Protein AF-A0A1M5H7L1-F1 (afdb_monomer)

Foldseek 3Di:
DDDPPDPCDPVNVVVVVVVVVVVLVVLLVVLVVLVVPAPDDVSSVVVCVVVVNDPVSNVVSVVVCVVVVVVVPDPPPPPPPPDD

Sequence (84 aa):
MSVDGTPISQADLARIEAEEELHAKQRRSAVRVIAASSLDAEDCRTLLSILGLDDATVRAAHAELQPVAAATAAPKRARKRRAA

pLDDT: mean 80.81, std 15.48, range [41.53, 96.25]

Solvent-accessible surface area (backbone atoms only — not comparable to full-atom values): 5126 Å² total; per-residue (Å²): 128,64,70,93,82,47,76,73,46,76,68,54,52,55,50,51,53,52,50,52,53,49,50,54,50,49,53,27,50,49,50,52,52,44,63,72,68,37,92,47,74,65,54,29,52,50,56,32,55,76,72,69,54,44,72,67,48,50,50,55,39,48,61,68,46,48,68,59,54,62,64,71,61,63,79,80,75,78,78,78,76,82,74,134

Mean predicted aligned error: 11.55 Å

Organism: NCBI:txid1206085

Radius of gyration: 21.85 Å; Cα contacts (8 Å, |Δi|>4): 31; chains: 1; bounding box: 32×37×80 Å

Structure (mmCIF, N/CA/C/O backbone):
data_AF-A0A1M5H7L1-F1
#
_entry.id   AF-A0A1M5H7L1-F1
#
loop_
_atom_site.group_PDB
_atom_site.id
_atom_site.type_symbol
_atom_site.label_atom_id
_atom_site.label_alt_id
_atom_site.label_comp_id
_atom_site.label_asym_id
_atom_site.label_entity_id
_atom_site.label_seq_id
_atom_site.pdbx_PDB_ins_code
_atom_site.Cartn_x
_atom_site.Cartn_y
_atom_site.Cartn_z
_atom_site.occupancy
_atom_site.B_iso_or_equiv
_atom_site.auth_seq_id
_atom_site.auth_comp_id
_atom_site.auth_asym_id
_atom_site.auth_atom_id
_atom_site.pdbx_PDB_model_num
ATOM 1 N N . MET A 1 1 ? 9.001 -5.260 -28.021 1.00 48.41 1 MET A N 1
ATOM 2 C CA . MET A 1 1 ? 7.964 -4.445 -27.358 1.00 48.41 1 MET A CA 1
ATOM 3 C C . MET A 1 1 ? 8.367 -2.992 -27.566 1.00 48.41 1 MET A C 1
ATOM 5 O O . MET A 1 1 ? 9.452 -2.636 -27.128 1.00 48.41 1 MET A O 1
ATOM 9 N N . SER A 1 2 ? 7.587 -2.208 -28.311 1.00 41.53 2 SER A N 1
ATOM 10 C CA . SER A 1 2 ? 7.862 -0.786 -28.566 1.00 41.53 2 SER A CA 1
ATOM 11 C C . SER A 1 2 ? 6.679 0.026 -28.075 1.00 41.53 2 SER A C 1
ATOM 13 O O . SER A 1 2 ? 5.545 -0.273 -28.441 1.00 41.53 2 SER A O 1
ATOM 15 N N . VAL A 1 3 ? 6.961 1.041 -27.268 1.00 59.28 3 VAL A N 1
ATOM 16 C CA . VAL A 1 3 ? 6.030 2.132 -26.986 1.00 59.28 3 VAL A CA 1
ATOM 17 C C . VAL A 1 3 ? 6.505 3.279 -27.883 1.00 59.28 3 VAL A C 1
ATOM 19 O O . VAL A 1 3 ? 7.671 3.666 -27.836 1.00 59.28 3 VAL A O 1
ATOM 22 N N . ASP A 1 4 ? 5.658 3.693 -28.823 1.00 61.41 4 ASP A N 1
ATOM 23 C CA . ASP A 1 4 ? 5.872 4.820 -29.750 1.00 61.41 4 ASP A CA 1
ATOM 24 C C . ASP A 1 4 ? 7.092 4.753 -30.693 1.00 61.41 4 ASP A C 1
ATOM 26 O O . ASP A 1 4 ? 7.579 5.769 -31.180 1.00 61.41 4 ASP A O 1
ATOM 30 N N . GLY A 1 5 ? 7.582 3.549 -31.009 1.00 62.56 5 GLY A N 1
ATOM 31 C CA . GLY A 1 5 ? 8.668 3.360 -31.985 1.00 62.56 5 GLY A CA 1
ATOM 32 C C . GLY A 1 5 ? 10.081 3.580 -31.434 1.00 62.56 5 GLY A C 1
ATOM 33 O O . GLY A 1 5 ? 11.049 3.418 -32.176 1.00 62.56 5 GLY A O 1
ATOM 34 N N . THR A 1 6 ? 10.220 3.852 -30.132 1.00 60.91 6 THR A N 1
ATOM 35 C CA . THR A 1 6 ? 11.523 3.908 -29.453 1.00 60.91 6 THR A CA 1
ATOM 36 C C . THR A 1 6 ? 11.792 2.558 -28.775 1.00 60.91 6 THR A C 1
ATOM 38 O O . THR A 1 6 ? 10.943 2.082 -28.015 1.00 60.91 6 THR A O 1
ATOM 41 N N . PRO A 1 7 ? 12.914 1.868 -29.056 1.00 62.41 7 PRO A N 1
ATOM 42 C CA . PRO A 1 7 ? 13.253 0.643 -28.342 1.00 62.41 7 PRO A CA 1
ATOM 43 C C . PRO A 1 7 ? 13.561 0.989 -26.882 1.00 62.41 7 PRO A C 1
ATOM 45 O O . PRO A 1 7 ? 14.477 1.760 -26.611 1.00 62.41 7 PRO A O 1
ATOM 48 N N . ILE A 1 8 ? 12.790 0.421 -25.950 1.00 68.12 8 ILE A N 1
ATOM 49 C CA . ILE A 1 8 ? 13.065 0.513 -24.511 1.00 68.12 8 ILE A CA 1
ATOM 50 C C . ILE A 1 8 ? 14.463 -0.070 -24.286 1.00 68.12 8 ILE A C 1
ATOM 52 O O . ILE A 1 8 ? 14.714 -1.232 -24.624 1.00 68.12 8 ILE A O 1
ATOM 56 N N . SER A 1 9 ? 15.390 0.743 -23.778 1.00 77.31 9 SER A N 1
ATOM 57 C CA . SER A 1 9 ? 16.749 0.279 -23.522 1.00 77.31 9 SER A CA 1
ATOM 58 C C . SER A 1 9 ? 16.761 -0.671 -22.319 1.00 77.31 9 SER A C 1
ATOM 60 O O . SER A 1 9 ? 15.880 -0.625 -21.460 1.00 77.31 9 SER A O 1
ATOM 62 N N . GLN A 1 10 ? 17.783 -1.522 -22.205 1.00 78.00 10 GLN A N 1
ATOM 63 C CA . GLN A 1 10 ? 17.947 -2.355 -21.003 1.00 78.00 10 GLN A CA 1
ATOM 64 C C . GLN A 1 10 ? 18.053 -1.517 -19.717 1.00 78.00 10 GLN A C 1
ATOM 66 O O . GLN A 1 10 ? 17.638 -1.974 -18.656 1.00 78.00 10 GLN A O 1
ATOM 71 N N . ALA A 1 11 ? 18.566 -0.285 -19.808 1.00 78.88 11 ALA A N 1
ATOM 72 C CA . ALA A 1 11 ? 18.628 0.635 -18.677 1.00 78.88 11 ALA A CA 1
ATOM 73 C C . ALA A 1 11 ? 17.236 1.132 -18.252 1.00 78.88 11 ALA A C 1
ATOM 75 O O . ALA A 1 11 ? 16.985 1.291 -17.059 1.00 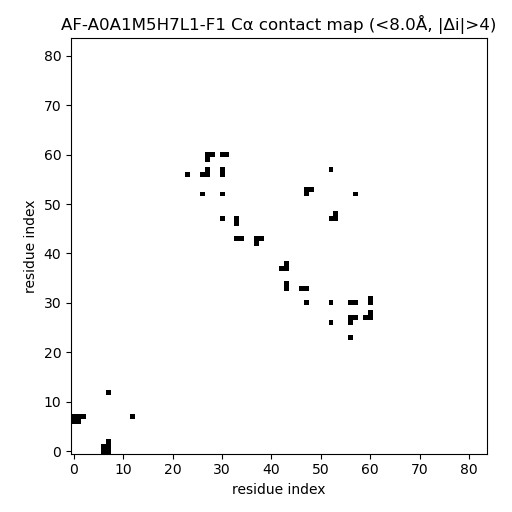78.88 11 ALA A O 1
ATOM 76 N N . ASP A 1 12 ? 16.324 1.329 -19.207 1.00 80.75 12 ASP A N 1
ATOM 77 C CA . ASP A 1 12 ? 14.945 1.729 -18.914 1.00 80.75 12 ASP A CA 1
ATOM 78 C C . ASP A 1 12 ? 14.161 0.581 -18.274 1.00 80.75 12 ASP A C 1
ATOM 80 O O . ASP A 1 12 ? 13.432 0.810 -17.315 1.00 80.75 12 ASP A O 1
ATOM 84 N N . LEU A 1 13 ? 14.374 -0.661 -18.727 1.00 82.69 13 LEU A N 1
ATOM 85 C CA . LEU A 1 13 ? 13.792 -1.845 -18.081 1.00 82.69 13 LEU A CA 1
ATOM 86 C C . LEU A 1 13 ? 14.254 -1.980 -16.626 1.00 82.69 13 LEU A C 1
ATOM 88 O O . LEU A 1 13 ? 13.424 -2.108 -15.733 1.00 82.69 13 LEU A O 1
ATOM 92 N N . ALA A 1 14 ? 15.561 -1.864 -16.376 1.00 83.06 14 ALA A N 1
ATOM 93 C CA . ALA A 1 14 ? 16.106 -1.944 -15.021 1.00 83.06 14 ALA A CA 1
ATOM 94 C C . ALA A 1 14 ? 15.577 -0.826 -14.105 1.00 83.06 14 ALA A C 1
ATOM 96 O O . ALA A 1 14 ? 15.366 -1.041 -12.911 1.00 83.06 14 ALA A O 1
ATOM 97 N N . ARG A 1 15 ? 15.343 0.377 -14.649 1.00 86.25 15 ARG A N 1
ATOM 98 C CA . ARG A 1 15 ? 14.722 1.474 -13.896 1.00 86.25 15 ARG A CA 1
ATOM 99 C C . ARG A 1 15 ? 13.266 1.159 -13.552 1.00 86.25 15 ARG A C 1
ATOM 101 O O . ARG A 1 15 ? 12.887 1.357 -12.404 1.00 86.25 15 ARG A O 1
ATOM 108 N N . ILE A 1 16 ? 12.484 0.667 -14.514 1.00 85.94 16 ILE A N 1
ATOM 109 C CA . ILE A 1 16 ? 11.074 0.308 -14.300 1.00 85.94 16 ILE A CA 1
ATOM 110 C C . ILE A 1 16 ? 10.962 -0.765 -13.212 1.00 85.94 16 ILE A C 1
ATOM 112 O O . ILE A 1 16 ? 10.205 -0.592 -12.263 1.00 85.94 16 ILE A O 1
ATOM 116 N N . GLU A 1 17 ? 11.772 -1.823 -13.291 1.00 87.19 17 GLU A N 1
ATOM 117 C CA . GLU A 1 17 ? 11.794 -2.891 -12.283 1.00 87.19 17 GLU A CA 1
ATOM 118 C C . GLU A 1 17 ? 12.132 -2.345 -10.883 1.00 87.19 17 GLU A C 1
ATOM 120 O O . GLU A 1 17 ? 11.443 -2.644 -9.906 1.00 87.19 17 GLU A O 1
ATOM 125 N N . ALA A 1 18 ? 13.143 -1.476 -10.778 1.00 88.00 18 ALA A N 1
ATOM 126 C CA . ALA A 1 18 ? 13.521 -0.861 -9.507 1.00 88.00 18 ALA A CA 1
ATOM 127 C C . ALA A 1 18 ? 12.422 0.057 -8.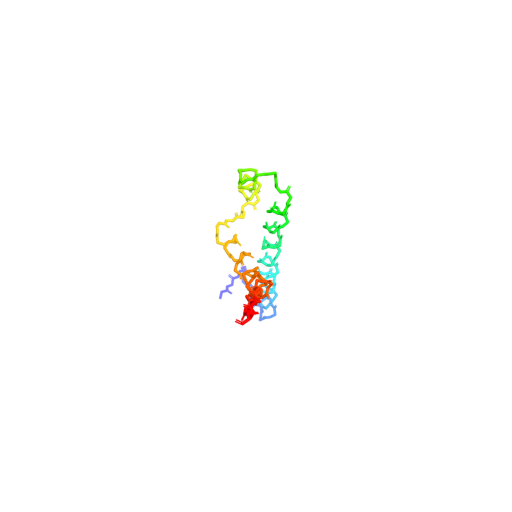933 1.00 88.00 18 ALA A C 1
ATOM 129 O O . ALA A 1 18 ? 12.213 0.101 -7.716 1.00 88.00 18 ALA A O 1
ATOM 130 N N . GLU A 1 19 ? 11.715 0.797 -9.788 1.00 89.94 19 GLU A N 1
ATOM 131 C CA . GLU A 1 19 ? 10.582 1.635 -9.389 1.00 89.94 19 GLU A CA 1
ATOM 132 C C . GLU A 1 19 ? 9.408 0.782 -8.894 1.00 89.94 19 GLU A C 1
ATOM 134 O O . GLU A 1 19 ? 8.833 1.072 -7.841 1.00 89.94 19 GLU A O 1
ATOM 139 N N . GLU A 1 20 ? 9.092 -0.317 -9.580 1.00 88.62 20 GLU A N 1
ATOM 140 C CA . GLU A 1 20 ? 8.052 -1.260 -9.164 1.00 88.62 20 GLU A CA 1
ATOM 141 C C . GLU A 1 20 ? 8.359 -1.894 -7.798 1.00 88.62 20 GLU A C 1
ATOM 143 O O . GLU A 1 20 ? 7.488 -1.934 -6.918 1.00 88.62 20 GLU A O 1
ATOM 148 N N . GLU A 1 21 ? 9.605 -2.317 -7.564 1.00 90.00 21 GLU A N 1
ATOM 149 C CA . GLU A 1 21 ? 10.044 -2.832 -6.263 1.00 90.00 21 GLU A CA 1
ATOM 150 C C . GLU A 1 21 ? 9.922 -1.780 -5.153 1.00 90.00 21 GLU A C 1
ATOM 152 O O . GLU A 1 21 ? 9.452 -2.072 -4.040 1.00 90.00 21 GLU A O 1
ATOM 157 N N . LEU A 1 22 ? 10.312 -0.535 -5.447 1.00 91.81 22 LEU A N 1
ATOM 158 C CA . LEU A 1 22 ? 10.194 0.576 -4.511 1.00 91.81 22 LEU A CA 1
ATOM 159 C C . LEU A 1 22 ? 8.725 0.844 -4.163 1.00 91.81 22 LEU A C 1
ATOM 161 O O . LEU A 1 22 ? 8.391 0.975 -2.980 1.00 91.81 22 LEU A O 1
ATOM 165 N N . HIS A 1 23 ? 7.838 0.859 -5.157 1.00 92.06 23 HIS A N 1
ATOM 166 C CA . HIS A 1 23 ? 6.401 1.012 -4.946 1.00 92.06 23 HIS A CA 1
ATOM 167 C C . HIS A 1 23 ? 5.827 -0.133 -4.104 1.00 92.06 23 HIS A C 1
ATOM 169 O O . HIS A 1 23 ? 5.078 0.116 -3.154 1.00 92.06 23 HIS A O 1
ATOM 175 N N . ALA A 1 24 ? 6.224 -1.381 -4.364 1.00 90.25 24 ALA A N 1
ATOM 176 C CA . ALA A 1 24 ? 5.801 -2.531 -3.565 1.00 90.25 24 ALA A CA 1
ATOM 177 C C . ALA A 1 24 ? 6.265 -2.425 -2.100 1.00 90.25 24 ALA A C 1
ATOM 179 O O . ALA A 1 24 ? 5.535 -2.779 -1.167 1.00 90.25 24 ALA A O 1
ATOM 180 N N . LYS A 1 25 ? 7.476 -1.911 -1.856 1.00 91.88 25 LYS A N 1
ATOM 181 C CA . LYS A 1 25 ? 7.985 -1.651 -0.501 1.00 91.88 25 LYS A CA 1
ATOM 182 C C . LYS A 1 25 ? 7.207 -0.534 0.198 1.00 91.88 25 LYS A C 1
ATOM 184 O O . LYS A 1 25 ? 6.830 -0.692 1.360 1.00 91.88 25 LYS A O 1
ATOM 189 N N . GLN A 1 26 ? 6.934 0.566 -0.500 1.00 94.06 26 GLN A N 1
ATOM 190 C CA . GLN A 1 26 ? 6.165 1.691 0.038 1.00 94.06 26 GLN A CA 1
ATOM 191 C C . GLN A 1 26 ? 4.745 1.269 0.422 1.00 94.06 26 GLN A C 1
ATOM 193 O O . GLN A 1 26 ? 4.305 1.572 1.530 1.00 94.06 26 GLN A O 1
ATOM 198 N N . ARG A 1 27 ? 4.063 0.492 -0.431 1.00 94.94 27 ARG A N 1
ATOM 199 C CA . ARG A 1 27 ? 2.724 -0.045 -0.143 1.00 94.94 27 ARG A CA 1
ATOM 200 C C . ARG A 1 27 ? 2.709 -0.903 1.122 1.00 94.94 27 ARG A C 1
ATOM 202 O O . ARG A 1 27 ? 1.884 -0.681 2.003 1.00 94.94 27 ARG A O 1
ATOM 209 N N . ARG A 1 28 ? 3.670 -1.821 1.274 1.00 94.00 28 ARG A N 1
ATOM 210 C CA . ARG A 1 28 ? 3.803 -2.639 2.497 1.00 94.00 28 ARG A CA 1
ATOM 211 C C . ARG A 1 28 ? 4.076 -1.793 3.741 1.00 94.00 28 ARG A C 1
ATOM 213 O O . ARG A 1 28 ? 3.525 -2.072 4.802 1.00 94.00 28 ARG A O 1
ATOM 220 N N . SER A 1 29 ? 4.897 -0.751 3.621 1.00 93.56 29 SER A N 1
ATOM 221 C CA . SER A 1 29 ? 5.144 0.185 4.722 1.00 93.56 29 SER A CA 1
ATOM 222 C C . SER A 1 29 ? 3.885 0.962 5.107 1.00 93.56 29 SER A C 1
ATOM 224 O O . SER A 1 29 ? 3.609 1.109 6.295 1.00 93.56 29 SER A O 1
ATOM 226 N N . ALA A 1 30 ? 3.101 1.417 4.128 1.00 95.12 30 ALA A N 1
ATOM 227 C CA . ALA A 1 30 ? 1.838 2.106 4.371 1.00 95.12 30 ALA A CA 1
ATOM 228 C C . ALA A 1 30 ? 0.854 1.210 5.135 1.00 95.12 30 ALA A C 1
ATOM 230 O O . ALA A 1 30 ? 0.321 1.644 6.154 1.00 95.12 30 ALA A O 1
ATOM 231 N N . VAL A 1 31 ? 0.709 -0.063 4.733 1.00 95.81 31 VAL A N 1
ATOM 232 C CA . VAL A 1 31 ? -0.116 -1.045 5.464 1.00 95.81 31 VAL A CA 1
ATOM 233 C C . VAL A 1 31 ? 0.271 -1.111 6.942 1.00 95.81 31 VAL A C 1
ATOM 235 O O . VAL A 1 31 ? -0.599 -1.098 7.808 1.00 95.81 31 VAL A O 1
ATOM 238 N N . ARG A 1 32 ? 1.573 -1.159 7.252 1.00 94.19 32 ARG A N 1
ATOM 239 C CA . ARG A 1 32 ? 2.051 -1.229 8.642 1.00 94.19 32 ARG A CA 1
ATOM 240 C C . ARG A 1 32 ? 1.712 0.013 9.444 1.00 94.19 32 ARG A C 1
ATOM 242 O O . ARG A 1 32 ? 1.295 -0.111 10.590 1.00 94.19 32 ARG A O 1
ATOM 249 N N . VAL A 1 33 ? 1.927 1.187 8.856 1.00 95.25 33 VAL A N 1
ATOM 250 C CA . VAL A 1 33 ? 1.646 2.461 9.522 1.00 95.25 33 VAL A CA 1
ATOM 251 C C . VAL A 1 33 ? 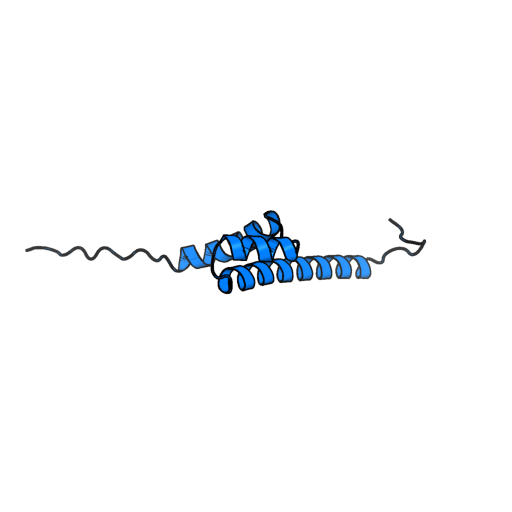0.158 2.560 9.832 1.00 95.25 33 VAL A C 1
ATOM 253 O O . VAL A 1 33 ? -0.191 2.823 10.975 1.00 95.25 33 VAL A O 1
ATOM 256 N N . ILE A 1 34 ? -0.699 2.247 8.857 1.00 95.25 34 ILE A N 1
ATOM 257 C CA . ILE A 1 34 ? -2.156 2.269 9.022 1.00 95.25 34 ILE A CA 1
ATOM 258 C C . ILE A 1 34 ? -2.584 1.281 10.102 1.00 95.25 34 ILE A C 1
ATOM 260 O O . ILE A 1 34 ? -3.301 1.656 11.024 1.00 95.25 34 ILE A O 1
ATOM 264 N N . ALA A 1 35 ? -2.098 0.039 10.049 1.00 93.31 35 ALA A N 1
ATOM 265 C CA . ALA A 1 35 ? -2.433 -0.968 11.051 1.00 93.31 35 ALA A CA 1
ATOM 266 C C . ALA A 1 35 ? -2.007 -0.558 12.473 1.00 93.31 35 ALA A C 1
ATOM 268 O O . ALA A 1 35 ? -2.687 -0.910 13.431 1.00 93.31 35 ALA A O 1
ATOM 269 N N . ALA A 1 36 ? -0.905 0.186 12.616 1.00 93.38 36 ALA A N 1
ATOM 270 C CA . ALA A 1 36 ? -0.435 0.688 13.905 1.00 93.38 36 ALA A CA 1
ATOM 271 C C . ALA A 1 36 ? -1.181 1.945 14.388 1.00 93.38 36 ALA A C 1
ATOM 273 O O . ALA A 1 36 ? -1.198 2.203 15.590 1.00 93.38 36 ALA A O 1
ATOM 274 N N . SER A 1 37 ? -1.759 2.735 13.478 1.00 94.94 37 SER A N 1
ATOM 275 C CA . SER A 1 37 ? -2.445 3.994 13.796 1.00 94.94 37 SER A CA 1
ATOM 276 C C . SER A 1 37 ? -3.968 3.889 13.859 1.00 94.94 37 SER A C 1
ATOM 278 O O . SER A 1 37 ? -4.606 4.829 14.323 1.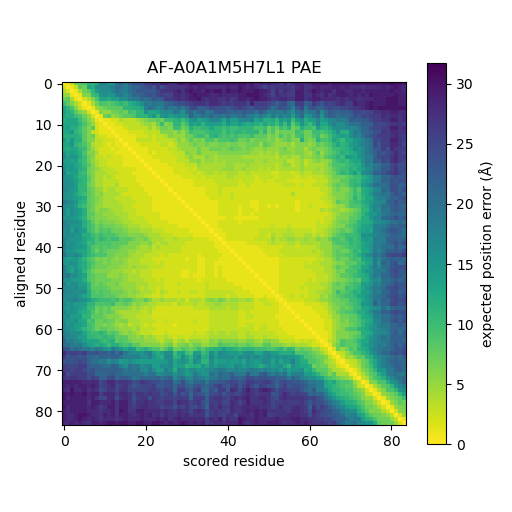00 94.94 37 SER A O 1
ATOM 280 N N . SER A 1 38 ? -4.548 2.801 13.352 1.00 96.19 38 SER A N 1
ATOM 281 C CA . SER A 1 38 ? -6.002 2.616 13.301 1.00 96.19 38 SER A CA 1
ATOM 282 C C . SER A 1 38 ? -6.576 2.363 14.689 1.00 96.19 38 SER A C 1
ATOM 284 O O . SER A 1 38 ? -5.958 1.684 15.512 1.00 96.19 38 SER A O 1
ATOM 286 N N . LEU A 1 39 ? -7.781 2.878 14.931 1.00 95.31 39 LEU A N 1
ATOM 287 C CA . LEU A 1 39 ? -8.468 2.687 16.209 1.00 95.31 39 LEU A CA 1
ATOM 288 C C . LEU A 1 39 ? -8.960 1.244 16.375 1.00 95.31 39 LEU A C 1
ATOM 290 O O . LEU A 1 39 ? -8.862 0.662 17.456 1.00 95.31 39 LEU A O 1
ATOM 294 N N . ASP A 1 40 ? -9.485 0.673 15.294 1.00 95.19 40 ASP A N 1
ATOM 295 C CA . ASP A 1 40 ? -10.012 -0.682 15.252 1.00 95.19 40 ASP A CA 1
ATOM 296 C C . ASP A 1 40 ? -9.823 -1.331 13.867 1.00 95.19 40 ASP A C 1
ATOM 298 O O . ASP A 1 40 ? -9.198 -0.785 12.951 1.00 95.19 40 ASP A O 1
ATOM 302 N N . ALA A 1 41 ? -10.325 -2.560 13.732 1.00 93.19 41 ALA A N 1
ATOM 303 C CA . ALA A 1 41 ? -10.184 -3.341 12.511 1.00 93.19 41 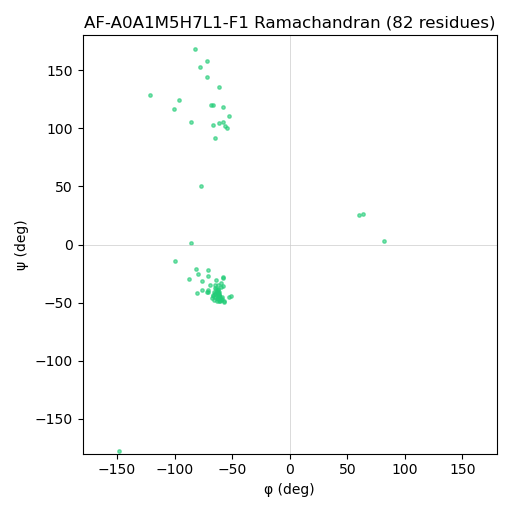ALA A CA 1
ATOM 304 C C . ALA A 1 41 ? -11.027 -2.807 11.341 1.00 93.19 41 ALA A C 1
ATOM 306 O O . ALA A 1 41 ? -10.676 -3.059 10.189 1.00 93.19 41 ALA A O 1
ATOM 307 N N . GLU A 1 42 ? -12.138 -2.122 11.606 1.00 96.25 42 GLU A N 1
ATOM 308 C CA . GLU A 1 42 ? -13.018 -1.577 10.571 1.00 96.25 42 GLU A CA 1
ATOM 309 C C . GLU A 1 42 ? -12.461 -0.263 10.015 1.00 96.25 42 GLU A C 1
ATOM 311 O O . GLU A 1 42 ? -12.396 -0.092 8.795 1.00 96.25 42 GLU A O 1
ATOM 316 N N . ASP A 1 43 ? -11.941 0.595 10.892 1.00 95.81 43 ASP A N 1
ATOM 317 C CA . ASP A 1 43 ? -11.171 1.790 10.550 1.00 95.81 43 ASP A CA 1
ATOM 318 C C . ASP A 1 43 ? -9.953 1.426 9.686 1.00 95.81 43 ASP A C 1
ATOM 320 O O . ASP A 1 43 ? -9.786 1.929 8.573 1.00 95.81 43 ASP A O 1
ATOM 324 N N . CYS A 1 44 ? -9.178 0.422 10.114 1.00 95.75 44 CYS A N 1
ATOM 325 C CA . CYS A 1 44 ? -8.036 -0.082 9.351 1.00 95.75 44 CYS A CA 1
ATOM 326 C C . CYS A 1 44 ? -8.438 -0.553 7.945 1.00 95.75 44 CYS A C 1
ATOM 328 O O . CYS A 1 44 ? -7.828 -0.150 6.953 1.00 95.75 44 CYS A O 1
ATOM 330 N N . ARG A 1 45 ? -9.497 -1.367 7.825 1.00 94.75 45 ARG A N 1
ATOM 331 C CA . ARG A 1 45 ? -9.997 -1.837 6.518 1.00 94.75 45 ARG A CA 1
ATOM 332 C C . ARG A 1 45 ? -10.451 -0.683 5.629 1.00 94.75 45 ARG A C 1
ATOM 334 O O . ARG A 1 45 ? -10.164 -0.695 4.434 1.00 94.75 45 ARG A O 1
ATOM 341 N N . THR A 1 46 ? -11.127 0.306 6.204 1.00 96.00 46 THR A N 1
ATOM 342 C CA . THR A 1 46 ? -11.610 1.484 5.476 1.00 96.00 46 THR A CA 1
ATOM 343 C C . THR A 1 46 ? -10.441 2.292 4.919 1.00 96.00 46 THR A C 1
ATOM 345 O O . THR A 1 46 ? -10.408 2.585 3.723 1.00 96.00 46 THR A O 1
ATOM 348 N N . LEU A 1 47 ? -9.433 2.578 5.747 1.00 95.88 47 LEU A N 1
ATOM 349 C CA . LEU A 1 47 ? -8.234 3.312 5.335 1.00 95.88 47 LEU A CA 1
ATOM 350 C C . LEU A 1 47 ? -7.434 2.563 4.261 1.00 95.88 47 LEU A C 1
ATOM 352 O O . LEU A 1 47 ? -7.007 3.167 3.275 1.00 95.88 47 LEU A O 1
ATOM 356 N N . LEU A 1 48 ? -7.270 1.245 4.407 1.00 95.88 48 LEU A N 1
ATOM 357 C CA . LEU A 1 48 ? -6.609 0.409 3.401 1.00 95.88 48 LEU A CA 1
ATOM 358 C C . LEU A 1 48 ? -7.367 0.420 2.066 1.00 95.88 48 LEU A C 1
ATOM 360 O O . LEU A 1 48 ? -6.746 0.574 1.013 1.00 95.88 48 LEU A O 1
ATOM 364 N N . SER A 1 49 ? -8.700 0.333 2.105 1.00 95.06 49 SER A N 1
ATOM 365 C CA . SER A 1 49 ? -9.545 0.375 0.908 1.00 95.06 49 SER A CA 1
ATOM 366 C C . SER A 1 49 ? -9.468 1.719 0.184 1.00 95.06 49 SER A C 1
ATOM 368 O O . SER A 1 49 ? -9.385 1.732 -1.042 1.00 95.06 49 SER A O 1
ATOM 370 N N . ILE A 1 50 ? -9.483 2.842 0.911 1.00 95.94 50 ILE A N 1
ATOM 371 C CA . ILE A 1 50 ? -9.371 4.189 0.321 1.00 95.94 50 ILE A CA 1
ATOM 372 C C . ILE A 1 50 ? -8.049 4.341 -0.440 1.00 95.94 50 ILE A C 1
ATOM 374 O O . ILE A 1 50 ? -8.003 4.964 -1.498 1.00 95.94 50 ILE A O 1
ATOM 378 N N . LEU A 1 51 ? -6.977 3.743 0.079 1.00 93.06 51 LEU A N 1
ATOM 379 C CA . LEU A 1 51 ? -5.644 3.797 -0.518 1.00 93.06 51 LEU A CA 1
ATOM 380 C C . LEU A 1 51 ? -5.409 2.724 -1.592 1.00 93.06 51 LEU A C 1
ATOM 382 O O . LEU A 1 51 ? -4.309 2.646 -2.141 1.00 93.06 51 LEU A O 1
ATOM 386 N N . GLY A 1 52 ? -6.412 1.891 -1.891 1.00 94.31 52 GLY A N 1
ATOM 387 C CA . GLY A 1 52 ? -6.295 0.800 -2.861 1.00 94.31 52 GLY A CA 1
ATOM 388 C C . GLY A 1 52 ? -5.285 -0.276 -2.449 1.00 94.31 52 GLY A C 1
ATOM 389 O O . GLY A 1 52 ? -4.701 -0.934 -3.310 1.00 94.31 52 GLY A O 1
ATOM 390 N N . LEU A 1 53 ? -5.036 -0.432 -1.146 1.00 93.69 53 LEU A N 1
ATOM 391 C CA . LEU A 1 53 ? -4.142 -1.452 -0.605 1.00 93.69 53 LEU A CA 1
ATOM 392 C C . LEU A 1 53 ? -4.932 -2.749 -0.428 1.00 93.69 53 LEU A C 1
ATOM 394 O O . LEU A 1 53 ? -5.753 -2.881 0.477 1.00 93.69 53 LEU A O 1
ATOM 398 N N . ASP A 1 54 ? -4.687 -3.694 -1.327 1.00 90.62 54 ASP A N 1
ATOM 399 C CA . ASP A 1 54 ? -5.414 -4.954 -1.418 1.00 90.62 54 ASP A CA 1
ATOM 400 C C . ASP A 1 54 ? -4.922 -6.030 -0.431 1.00 90.62 54 ASP A C 1
ATOM 402 O O . ASP A 1 54 ? -3.842 -5.953 0.166 1.00 90.62 54 ASP A O 1
ATOM 406 N N . ASP A 1 55 ? -5.703 -7.104 -0.306 1.00 89.81 55 ASP A N 1
ATOM 407 C CA . ASP A 1 55 ? -5.379 -8.258 0.543 1.00 89.81 55 ASP A CA 1
ATOM 408 C C . ASP A 1 55 ? -4.038 -8.919 0.180 1.00 89.81 55 ASP A C 1
ATOM 410 O O . ASP A 1 55 ? -3.383 -9.534 1.029 1.00 89.81 55 ASP A O 1
ATOM 414 N N . ALA A 1 56 ? -3.598 -8.826 -1.079 1.00 90.19 56 ALA A N 1
ATOM 415 C CA . ALA A 1 56 ? -2.283 -9.316 -1.483 1.00 90.19 56 ALA A CA 1
ATOM 416 C C . ALA A 1 56 ? -1.164 -8.499 -0.819 1.00 90.19 56 ALA A C 1
ATOM 418 O O . ALA A 1 56 ? -0.262 -9.076 -0.203 1.00 90.19 56 ALA A O 1
ATOM 419 N N . THR A 1 57 ? -1.267 -7.169 -0.858 1.00 90.38 57 THR A N 1
ATOM 420 C CA . THR A 1 57 ? -0.327 -6.253 -0.204 1.00 90.38 57 THR A CA 1
ATOM 421 C C . THR A 1 57 ? -0.329 -6.435 1.314 1.00 90.38 57 THR A C 1
ATOM 423 O O . THR A 1 57 ? 0.740 -6.471 1.932 1.00 90.38 57 THR A O 1
ATOM 426 N N . VAL A 1 58 ? -1.505 -6.613 1.924 1.00 91.06 58 VAL A N 1
ATOM 427 C CA . VAL A 1 58 ? -1.634 -6.835 3.374 1.00 91.06 58 VAL A CA 1
ATOM 428 C C . VAL A 1 58 ? -0.950 -8.132 3.804 1.00 91.06 58 VAL A C 1
ATOM 430 O O . VAL A 1 58 ? -0.156 -8.135 4.750 1.00 91.06 58 VAL A O 1
ATOM 433 N N . ARG A 1 59 ? -1.178 -9.234 3.079 1.00 90.38 59 ARG A N 1
ATOM 434 C CA . ARG A 1 59 ? -0.509 -10.517 3.354 1.00 90.38 59 ARG A CA 1
ATOM 435 C C . ARG A 1 59 ? 1.003 -10.423 3.189 1.00 90.38 59 ARG A C 1
ATOM 437 O O . ARG A 1 59 ? 1.730 -10.939 4.036 1.00 90.38 59 ARG A O 1
ATOM 444 N N . ALA A 1 60 ? 1.482 -9.733 2.155 1.00 88.94 60 ALA A N 1
ATOM 445 C CA . ALA A 1 60 ? 2.912 -9.519 1.949 1.00 88.94 60 ALA A CA 1
ATOM 446 C C . ALA A 1 60 ? 3.540 -8.693 3.087 1.00 88.94 60 ALA A C 1
ATOM 448 O O . ALA A 1 60 ? 4.623 -9.025 3.571 1.00 88.94 60 ALA A O 1
ATOM 449 N N . ALA A 1 61 ? 2.849 -7.653 3.565 1.00 89.75 61 ALA A N 1
ATOM 450 C CA . ALA A 1 61 ? 3.301 -6.853 4.702 1.00 89.75 61 ALA A CA 1
ATOM 451 C C . ALA A 1 61 ? 3.371 -7.675 6.004 1.00 89.75 61 ALA A C 1
ATOM 453 O O . ALA A 1 61 ? 4.312 -7.502 6.785 1.00 89.75 61 ALA A O 1
ATOM 454 N N . HIS A 1 62 ? 2.404 -8.577 6.213 1.00 87.88 62 HIS A N 1
ATOM 455 C CA . HIS A 1 62 ? 2.339 -9.476 7.366 1.00 87.88 62 HIS A CA 1
ATOM 456 C C . HIS A 1 62 ? 3.411 -10.579 7.327 1.00 87.88 62 HIS A C 1
ATOM 458 O O . HIS A 1 62 ? 4.034 -10.867 8.350 1.00 87.88 62 HIS A O 1
ATOM 464 N N . ALA A 1 63 ? 3.672 -11.171 6.158 1.00 87.69 63 ALA A N 1
ATOM 465 C CA . ALA A 1 63 ? 4.704 -12.198 5.982 1.00 87.69 63 ALA A CA 1
ATOM 466 C C . ALA A 1 63 ? 6.101 -11.694 6.382 1.00 87.69 63 ALA A C 1
ATOM 468 O O . ALA A 1 63 ? 6.879 -12.425 6.986 1.00 87.69 63 ALA A O 1
ATOM 469 N N . GLU A 1 64 ? 6.399 -10.421 6.125 1.00 83.81 64 GLU A N 1
ATOM 470 C CA . GLU A 1 64 ? 7.649 -9.787 6.556 1.00 83.81 64 GLU A CA 1
ATOM 471 C C . GLU A 1 64 ? 7.733 -9.538 8.077 1.00 83.81 64 GLU A C 1
ATOM 473 O O . GLU A 1 64 ? 8.831 -9.421 8.617 1.00 83.81 64 GLU A O 1
ATOM 478 N N . LEU A 1 65 ? 6.602 -9.469 8.790 1.00 76.19 65 LEU A N 1
ATOM 479 C CA . LEU A 1 65 ? 6.564 -9.289 10.251 1.00 76.19 65 LEU A CA 1
ATOM 480 C C . LEU A 1 65 ? 6.637 -10.620 11.017 1.00 76.19 65 LEU A C 1
ATOM 482 O O . LEU A 1 65 ? 7.178 -10.674 12.124 1.00 76.19 65 LEU A O 1
ATOM 486 N N . GLN A 1 66 ? 6.131 -11.705 10.425 1.00 69.12 66 GLN A N 1
ATOM 487 C CA . GLN A 1 66 ? 6.155 -13.055 10.998 1.00 69.12 66 GLN A CA 1
ATOM 488 C C . GLN A 1 66 ? 7.532 -13.543 11.495 1.00 69.12 66 GLN A C 1
ATOM 490 O O . GLN A 1 66 ? 7.581 -14.077 12.608 1.00 69.12 66 GLN A O 1
ATOM 495 N N . PRO A 1 67 ? 8.655 -13.362 10.769 1.00 60.97 67 PRO A N 1
ATOM 496 C CA . PRO A 1 67 ? 9.958 -13.820 11.255 1.00 60.97 67 PRO A CA 1
ATOM 497 C C . PRO A 1 67 ? 10.412 -13.090 12.531 1.00 60.97 67 PRO A C 1
ATOM 499 O O . PRO A 1 67 ? 11.063 -13.691 13.385 1.00 60.97 67 PRO A O 1
ATOM 502 N N . VAL A 1 68 ? 10.021 -11.824 12.719 1.00 60.38 68 VAL A N 1
ATOM 503 C CA . VAL A 1 68 ? 10.363 -11.034 13.9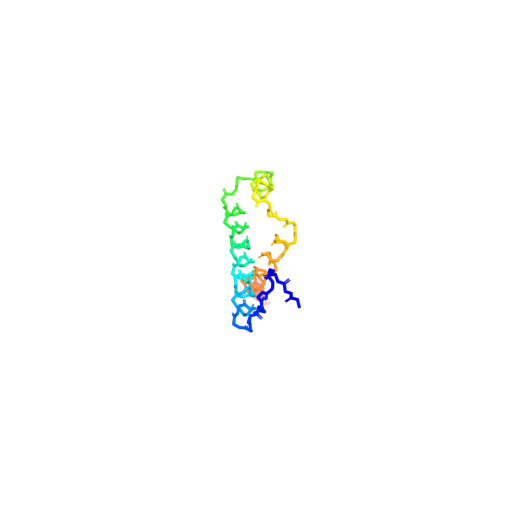17 1.00 60.38 68 VAL A CA 1
ATOM 504 C C . VAL A 1 68 ? 9.509 -11.448 15.123 1.00 60.38 68 VAL A C 1
ATOM 506 O O . VAL A 1 68 ? 10.012 -11.565 16.245 1.00 60.38 68 VAL A O 1
ATOM 509 N N . ALA A 1 69 ? 8.222 -11.730 14.907 1.00 59.50 69 ALA A N 1
ATOM 510 C CA . ALA A 1 69 ? 7.326 -12.202 15.963 1.00 59.50 69 ALA A CA 1
ATOM 511 C C . ALA A 1 69 ? 7.727 -13.597 16.480 1.00 59.50 69 ALA A C 1
ATOM 513 O O . ALA A 1 69 ? 7.751 -13.832 17.688 1.00 59.50 69 ALA A O 1
ATOM 514 N N . ALA A 1 70 ? 8.120 -14.507 15.581 1.00 59.41 70 ALA A N 1
ATOM 515 C CA . ALA A 1 70 ? 8.587 -15.842 15.957 1.00 59.41 70 ALA A CA 1
ATOM 516 C C . ALA A 1 70 ? 9.896 -15.807 16.772 1.00 59.41 70 ALA A C 1
ATOM 518 O O . ALA A 1 70 ? 10.070 -16.605 17.690 1.00 59.41 70 ALA A O 1
ATOM 519 N N . ALA A 1 71 ? 10.795 -14.861 16.482 1.00 61.00 71 ALA A N 1
ATOM 520 C CA . ALA A 1 71 ? 12.058 -14.702 17.206 1.00 61.00 71 ALA A CA 1
ATOM 521 C C . ALA A 1 71 ? 11.896 -14.051 18.594 1.00 61.00 71 ALA A C 1
ATOM 523 O O . ALA A 1 71 ? 12.646 -14.369 19.517 1.00 61.00 71 ALA A O 1
ATOM 524 N N . THR A 1 72 ? 10.918 -13.158 18.770 1.00 59.44 72 THR A N 1
ATOM 525 C CA . THR A 1 72 ? 10.639 -12.511 20.069 1.00 59.44 72 THR A CA 1
ATOM 526 C C . THR A 1 72 ? 9.803 -13.386 21.009 1.00 59.44 72 THR A C 1
ATOM 528 O O . THR A 1 72 ? 9.879 -13.231 22.229 1.00 59.44 72 THR A O 1
ATOM 531 N N . ALA A 1 73 ? 9.080 -14.373 20.476 1.00 60.41 73 ALA A N 1
ATOM 532 C CA . ALA A 1 73 ? 8.377 -15.405 21.235 1.00 60.41 73 ALA A CA 1
ATOM 533 C C . ALA A 1 73 ? 9.330 -16.498 21.775 1.00 60.41 73 ALA A C 1
ATOM 535 O O . ALA A 1 73 ? 9.108 -17.693 21.588 1.00 60.41 73 ALA A O 1
ATOM 536 N N . ALA A 1 74 ? 10.419 -16.119 22.450 1.00 58.97 74 ALA A N 1
ATOM 537 C CA . ALA A 1 74 ? 11.299 -17.090 23.099 1.00 58.97 74 ALA A CA 1
ATOM 538 C C . ALA A 1 74 ? 10.527 -17.884 24.181 1.00 58.97 74 ALA A C 1
ATOM 540 O O . ALA A 1 74 ? 9.794 -17.290 24.983 1.00 58.97 74 ALA A O 1
ATOM 541 N N . PRO A 1 75 ? 10.679 -19.221 24.260 1.00 60.72 75 PRO A N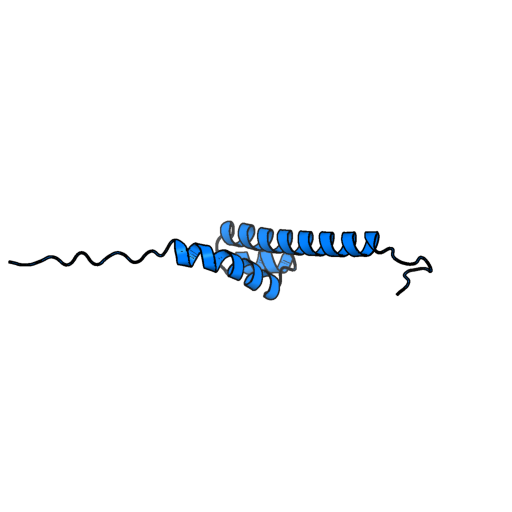 1
ATOM 542 C CA . PRO A 1 75 ? 9.907 -20.036 25.185 1.00 60.72 75 PRO A CA 1
ATOM 543 C C . PRO A 1 75 ? 10.335 -19.721 26.620 1.00 60.72 75 PRO A C 1
ATOM 545 O O . PRO A 1 75 ? 11.497 -19.913 26.991 1.00 60.72 75 PRO A O 1
ATOM 548 N N . LYS A 1 76 ? 9.392 -19.259 27.454 1.00 64.44 76 LYS A N 1
ATOM 549 C CA . LYS A 1 76 ? 9.579 -19.143 28.908 1.00 64.44 76 LYS A CA 1
ATOM 55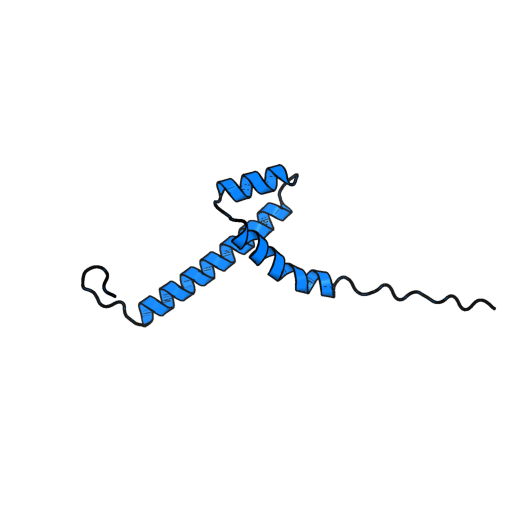0 C C . LYS A 1 76 ? 10.019 -20.511 29.436 1.00 64.44 76 LYS A C 1
ATOM 552 O O . LYS A 1 76 ? 9.192 -21.405 29.598 1.00 64.44 76 LYS A O 1
ATOM 557 N N . ARG A 1 77 ? 11.324 -20.692 29.680 1.00 63.06 77 ARG A N 1
ATOM 558 C CA . ARG A 1 77 ? 11.880 -21.912 30.281 1.00 63.06 77 ARG A CA 1
ATOM 559 C C . ARG A 1 77 ? 11.119 -22.182 31.576 1.00 63.06 77 ARG A C 1
ATOM 561 O O . ARG A 1 77 ? 11.253 -21.434 32.543 1.00 63.06 77 ARG A O 1
ATOM 568 N N . ALA A 1 78 ? 10.310 -23.239 31.578 1.00 64.81 78 ALA A N 1
ATOM 569 C CA . ALA A 1 78 ? 9.597 -23.698 32.755 1.00 64.81 78 ALA A CA 1
ATOM 570 C C . ALA A 1 78 ? 10.629 -24.013 33.845 1.00 64.81 78 ALA A C 1
ATOM 572 O O . ALA A 1 78 ? 11.372 -24.994 33.768 1.00 64.81 78 ALA A O 1
ATOM 573 N N . ARG A 1 79 ? 10.716 -23.129 34.842 1.00 63.56 79 ARG A N 1
ATOM 574 C CA . ARG A 1 79 ? 11.569 -23.285 36.018 1.00 63.56 79 ARG A CA 1
ATOM 575 C C . ARG A 1 79 ? 11.043 -24.491 36.794 1.00 63.56 79 ARG A C 1
ATOM 577 O O . ARG A 1 79 ? 10.138 -24.347 37.611 1.00 63.56 79 ARG A O 1
ATOM 584 N N . LYS A 1 80 ? 11.574 -25.689 36.513 1.00 61.34 80 LYS A N 1
ATOM 585 C CA . LYS A 1 80 ? 11.342 -26.889 37.327 1.00 61.34 80 LYS A CA 1
ATOM 586 C C . LYS A 1 80 ? 11.763 -26.554 38.757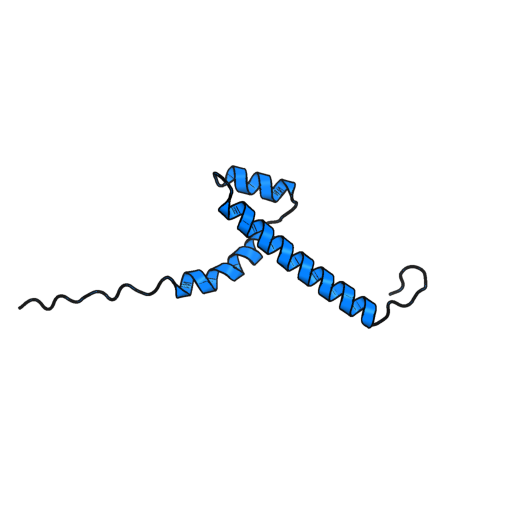 1.00 61.34 80 LYS A C 1
ATOM 588 O O . LYS A 1 80 ? 12.952 -26.499 39.063 1.00 61.34 80 LYS A O 1
ATOM 593 N N . ARG A 1 81 ? 10.785 -26.290 39.626 1.00 60.22 81 ARG A N 1
ATOM 594 C CA . ARG A 1 81 ? 10.990 -26.281 41.073 1.00 60.22 81 ARG A CA 1
ATOM 595 C C . ARG A 1 81 ? 11.291 -27.733 41.440 1.00 60.22 81 ARG A C 1
ATOM 597 O O . ARG A 1 81 ? 10.391 -28.564 41.420 1.00 60.22 81 ARG A O 1
ATOM 604 N N . ARG A 1 82 ? 12.567 -28.051 41.678 1.00 51.94 82 ARG A N 1
ATOM 605 C CA . ARG A 1 82 ? 12.935 -29.250 42.437 1.00 51.94 82 ARG A CA 1
ATOM 606 C C . ARG A 1 82 ? 12.322 -29.066 43.825 1.00 51.94 82 ARG A C 1
ATOM 608 O O . ARG A 1 82 ? 12.760 -28.191 44.567 1.00 51.94 82 ARG A O 1
ATOM 615 N N . ALA A 1 83 ? 11.238 -29.789 44.084 1.00 52.28 83 ALA A N 1
ATOM 616 C CA . ALA A 1 83 ? 10.758 -30.045 45.431 1.00 52.28 83 ALA A CA 1
ATOM 617 C C . ALA A 1 83 ? 11.630 -31.146 46.057 1.00 52.28 83 ALA A C 1
ATOM 619 O O . ALA A 1 83 ? 12.262 -31.906 45.320 1.00 52.28 83 ALA A O 1
ATOM 620 N N . ALA A 1 84 ? 11.698 -31.088 47.386 1.00 56.03 84 ALA A N 1
ATOM 621 C CA . ALA A 1 84 ? 12.633 -31.742 48.296 1.00 56.03 84 ALA A CA 1
ATOM 622 C C . ALA A 1 84 ? 12.718 -33.268 48.174 1.00 56.03 84 ALA A C 1
ATOM 624 O O . ALA A 1 84 ? 11.695 -33.890 47.812 1.00 56.03 84 ALA A O 1
#

Secondary structure (DSSP, 8-state):
-EETTEEPPHHHHHHHHHHHHHHHHHHHHHHHHHHHH-SSHHHHHHHHHHTT--HHHHHHHHHTTHHHHHHH------------